Protein AF-A0A429MK61-F1 (afdb_monomer_lite)

pLDDT: mean 91.6, std 8.86, range [46.03, 98.12]

Sequence (83 aa):
NMQSVEKAFQTLIQIVDLGVTSLVREPKKRLKFNLVVDKTLNGVINMTTHLGYKRLEKLGTQVDQTTATHYINHFLAFMHQAA

Organism: Acinetobacter baumannii (NCBI:txid470)

Structure (mmCIF, N/CA/C/O backbone):
data_AF-A0A429MK61-F1
#
_entry.id   AF-A0A429MK61-F1
#
loop_
_atom_site.group_PDB
_atom_site.id
_atom_site.type_symbol
_atom_site.label_atom_id
_atom_site.label_alt_id
_atom_site.label_comp_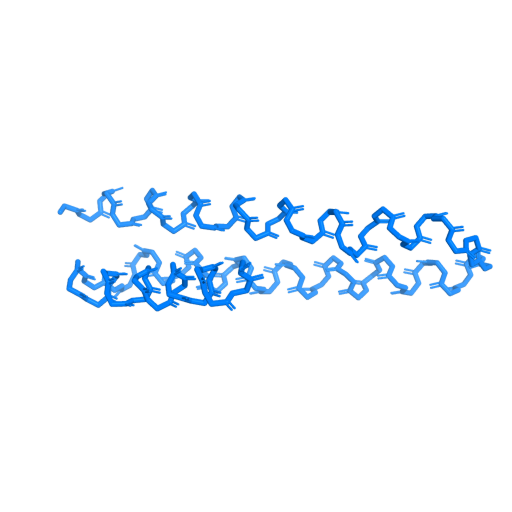id
_atom_site.label_asym_id
_atom_site.label_entity_id
_atom_site.label_seq_id
_atom_site.pdbx_PDB_ins_code
_atom_site.Cartn_x
_atom_site.Cartn_y
_atom_site.Cartn_z
_atom_site.occupancy
_atom_site.B_iso_or_equiv
_atom_site.auth_seq_id
_atom_site.auth_comp_id
_atom_site.auth_asym_id
_atom_site.auth_atom_id
_atom_site.pdbx_PDB_model_num
ATOM 1 N N . ASN A 1 1 ? -17.222 -1.441 18.357 1.00 66.69 1 ASN A N 1
ATOM 2 C CA . ASN A 1 1 ? -16.052 -1.812 19.199 1.00 66.69 1 ASN A CA 1
ATOM 3 C C . ASN A 1 1 ? -14.786 -1.322 18.492 1.00 66.69 1 ASN A C 1
ATOM 5 O O . ASN A 1 1 ? -14.655 -1.604 17.307 1.00 66.69 1 ASN A O 1
ATOM 9 N N . MET A 1 2 ? -13.903 -0.567 19.160 1.00 69.06 2 MET A N 1
ATOM 10 C CA . MET A 1 2 ? -12.739 0.111 18.543 1.00 69.06 2 MET A CA 1
ATOM 11 C C . MET A 1 2 ? -11.788 -0.870 17.836 1.00 69.06 2 MET A C 1
ATOM 13 O O . MET A 1 2 ? -11.375 -0.641 16.705 1.00 69.06 2 MET A O 1
ATOM 17 N N . GLN A 1 3 ? -11.564 -2.043 18.436 1.00 78.75 3 GLN A N 1
ATOM 18 C CA . GLN A 1 3 ? -10.751 -3.112 17.841 1.00 78.75 3 GLN A CA 1
ATOM 19 C C . GLN A 1 3 ? -11.314 -3.639 16.509 1.00 78.75 3 GLN A C 1
ATOM 21 O O . GLN A 1 3 ? -10.573 -4.150 15.673 1.00 78.75 3 GLN A O 1
ATOM 26 N N . SER A 1 4 ? -12.631 -3.552 16.300 1.00 84.06 4 SER A N 1
ATOM 27 C CA . SER A 1 4 ? -13.264 -3.962 15.041 1.00 84.06 4 SER A CA 1
ATOM 28 C C . SER A 1 4 ? -13.007 -2.949 13.924 1.00 84.06 4 SER A C 1
ATOM 30 O O . SER A 1 4 ? -12.875 -3.350 12.772 1.00 84.06 4 SER A O 1
ATOM 32 N N . VAL A 1 5 ? -12.908 -1.659 14.263 1.00 88.94 5 VAL A N 1
ATOM 33 C CA . VAL A 1 5 ? -12.605 -0.583 13.308 1.00 88.94 5 VAL A CA 1
ATOM 34 C C . VAL A 1 5 ? -11.155 -0.687 12.844 1.00 88.94 5 VAL A C 1
ATOM 36 O O . VAL A 1 5 ? -10.906 -0.739 11.642 1.00 88.94 5 VAL A O 1
ATOM 39 N N . GLU A 1 6 ? -10.210 -0.827 13.774 1.00 91.81 6 GLU A N 1
ATOM 40 C CA . GLU A 1 6 ? -8.790 -1.019 13.456 1.00 91.81 6 GLU A CA 1
ATOM 41 C C . GLU A 1 6 ? -8.569 -2.212 12.516 1.00 91.81 6 GLU A C 1
ATOM 43 O O . GLU A 1 6 ? -7.915 -2.080 11.480 1.00 91.81 6 GLU A O 1
ATOM 48 N N . LYS A 1 7 ? -9.180 -3.364 12.828 1.00 92.00 7 LYS A N 1
ATOM 49 C CA . LYS A 1 7 ? -9.111 -4.560 11.974 1.00 92.00 7 LYS A CA 1
ATOM 50 C C . LYS A 1 7 ? -9.691 -4.318 10.583 1.00 92.00 7 LYS A C 1
ATOM 52 O O . LYS A 1 7 ? -9.105 -4.769 9.604 1.00 92.00 7 LYS A O 1
ATOM 57 N N . ALA A 1 8 ? -10.801 -3.589 10.472 1.00 91.56 8 ALA A N 1
ATOM 58 C CA . ALA A 1 8 ? -11.402 -3.286 9.176 1.00 91.56 8 ALA A CA 1
ATOM 59 C C . ALA A 1 8 ? -10.470 -2.431 8.299 1.00 91.56 8 ALA A C 1
ATOM 61 O O . ALA A 1 8 ? -10.301 -2.717 7.114 1.00 91.56 8 ALA A O 1
ATOM 62 N N . PHE A 1 9 ? -9.802 -1.430 8.882 1.00 94.25 9 PHE A N 1
ATOM 63 C CA . PHE A 1 9 ? -8.807 -0.624 8.169 1.00 94.25 9 PHE A CA 1
ATOM 64 C C . PHE A 1 9 ? -7.541 -1.418 7.815 1.00 94.25 9 PHE A C 1
ATOM 66 O O . PHE A 1 9 ? -6.992 -1.222 6.732 1.00 94.25 9 PHE A O 1
ATOM 73 N N . GLN A 1 10 ? -7.105 -2.358 8.657 1.00 95.00 10 GLN A N 1
ATOM 74 C CA . GLN A 1 10 ? -6.021 -3.285 8.305 1.00 95.00 10 GLN A CA 1
ATOM 75 C C . GLN A 1 10 ? -6.387 -4.157 7.099 1.00 95.00 10 GLN A C 1
ATOM 77 O O . GLN A 1 10 ? -5.589 -4.294 6.172 1.00 95.00 10 GLN A O 1
ATOM 82 N N . THR A 1 11 ? -7.607 -4.700 7.064 1.00 94.50 11 THR A N 1
ATOM 83 C CA . THR A 1 11 ? -8.104 -5.444 5.899 1.00 94.50 11 THR A CA 1
ATOM 84 C C . THR A 1 11 ? -8.169 -4.555 4.657 1.00 94.50 11 THR A C 1
ATOM 86 O O . THR A 1 11 ? -7.748 -4.974 3.582 1.00 94.50 11 THR A O 1
ATOM 89 N N . LEU A 1 12 ? -8.620 -3.305 4.791 1.00 93.50 12 LEU A N 1
ATOM 90 C CA . LEU A 1 12 ? -8.631 -2.348 3.685 1.00 93.50 12 LEU A CA 1
ATOM 91 C C . LEU A 1 12 ? -7.222 -2.100 3.121 1.00 93.50 12 LEU A C 1
ATOM 93 O O . LEU A 1 12 ? -7.042 -2.102 1.906 1.00 93.50 12 LEU A O 1
ATOM 97 N N . ILE A 1 13 ? -6.212 -1.944 3.982 1.00 95.56 13 ILE A N 1
ATOM 98 C CA . ILE A 1 13 ? -4.810 -1.802 3.559 1.00 95.56 13 ILE A CA 1
ATOM 99 C C . ILE A 1 13 ? -4.353 -3.023 2.755 1.00 95.56 13 ILE A C 1
ATOM 101 O O . ILE A 1 13 ? -3.728 -2.857 1.709 1.00 95.56 13 ILE A O 1
ATOM 105 N N . GLN A 1 14 ? -4.694 -4.236 3.198 1.00 96.25 14 GLN A N 1
ATOM 106 C CA . GLN A 1 14 ? -4.357 -5.465 2.472 1.00 96.25 14 GLN A CA 1
ATOM 107 C C . GLN A 1 14 ? -5.000 -5.500 1.080 1.00 96.25 14 GLN A C 1
ATOM 109 O O . GLN A 1 14 ? -4.329 -5.828 0.104 1.00 96.25 14 GLN A O 1
ATOM 114 N N . ILE A 1 15 ? -6.273 -5.109 0.966 1.00 93.88 15 ILE A N 1
ATOM 115 C CA . ILE A 1 15 ? -6.977 -5.036 -0.324 1.00 93.88 15 ILE A CA 1
ATOM 116 C C . ILE A 1 15 ? -6.293 -4.027 -1.254 1.00 93.88 15 ILE A C 1
ATOM 118 O O . ILE A 1 15 ? -6.036 -4.329 -2.421 1.00 93.88 15 ILE A O 1
ATOM 122 N N . VAL A 1 16 ? -5.952 -2.843 -0.741 1.00 93.50 16 VAL A N 1
ATOM 123 C CA . VAL A 1 16 ? -5.234 -1.829 -1.524 1.00 93.50 16 VAL A CA 1
ATOM 124 C C . VAL A 1 16 ? -3.862 -2.349 -1.964 1.00 93.50 16 VAL A C 1
ATOM 126 O O . VAL A 1 16 ? -3.492 -2.156 -3.122 1.00 93.50 16 VAL A O 1
ATOM 129 N N . ASP A 1 17 ? -3.122 -3.056 -1.106 1.00 96.56 17 ASP A N 1
ATOM 130 C CA . ASP A 1 17 ? -1.802 -3.597 -1.456 1.00 96.56 17 ASP A CA 1
ATOM 131 C C . ASP A 1 17 ? -1.858 -4.709 -2.517 1.00 96.56 17 ASP A C 1
ATOM 133 O O . ASP A 1 17 ? -0.976 -4.782 -3.382 1.00 96.56 17 ASP A O 1
ATOM 137 N N . LEU A 1 18 ? -2.925 -5.517 -2.533 1.00 96.44 18 LEU A N 1
ATOM 138 C CA . LEU A 1 18 ? -3.199 -6.453 -3.631 1.00 96.44 18 LEU A CA 1
ATOM 139 C C . LEU A 1 18 ? -3.383 -5.708 -4.961 1.00 96.44 18 LEU A C 1
ATOM 141 O O . LEU A 1 18 ? -2.806 -6.102 -5.981 1.00 96.44 18 LEU A O 1
ATOM 145 N N . GLY A 1 19 ? -4.131 -4.601 -4.941 1.00 94.00 19 GLY A N 1
ATOM 146 C CA . GLY A 1 19 ? -4.307 -3.718 -6.094 1.00 94.00 19 GLY A CA 1
ATOM 147 C C . GLY A 1 19 ? -2.985 -3.109 -6.564 1.00 94.00 19 GLY A C 1
ATOM 148 O O . GLY A 1 19 ? -2.639 -3.216 -7.737 1.00 94.00 19 GLY A O 1
ATOM 149 N N . VAL A 1 20 ? -2.188 -2.551 -5.651 1.00 96.62 20 VAL A N 1
ATOM 150 C CA . VAL A 1 20 ? -0.856 -1.997 -5.957 1.00 96.62 20 VAL A CA 1
ATOM 151 C C . VAL A 1 20 ? 0.060 -3.056 -6.567 1.00 96.62 20 VAL A C 1
ATOM 153 O O . VAL A 1 20 ? 0.778 -2.789 -7.534 1.00 96.62 20 VAL A O 1
ATOM 156 N N . THR A 1 21 ? 0.050 -4.272 -6.029 1.00 97.38 21 THR A N 1
ATOM 157 C CA . THR A 1 21 ? 0.862 -5.365 -6.567 1.00 97.38 21 THR A CA 1
ATOM 158 C C . THR A 1 21 ? 0.461 -5.683 -8.003 1.00 97.38 21 THR A C 1
ATOM 160 O O . THR A 1 21 ? 1.312 -5.672 -8.894 1.00 97.38 21 THR A O 1
ATOM 163 N N . SER A 1 22 ? -0.835 -5.884 -8.231 1.00 96.81 22 SER A N 1
ATOM 164 C CA . SER A 1 22 ? -1.379 -6.329 -9.517 1.00 96.81 22 SER A CA 1
ATOM 165 C C . SER A 1 22 ? -1.326 -5.249 -10.600 1.00 96.81 22 SER A C 1
ATOM 167 O O . SER A 1 22 ? -1.087 -5.560 -11.762 1.00 96.81 22 SER A O 1
ATOM 169 N N . LEU A 1 23 ? -1.522 -3.981 -10.228 1.00 96.06 23 LEU A N 1
ATOM 170 C CA . LEU A 1 23 ? -1.670 -2.863 -11.166 1.00 96.06 23 LEU A CA 1
ATOM 171 C C . LEU A 1 23 ? -0.412 -2.007 -11.316 1.00 96.06 23 LEU A C 1
ATOM 173 O O . LEU A 1 23 ? -0.287 -1.278 -12.296 1.00 96.06 23 LEU A O 1
ATOM 177 N N . VAL A 1 24 ? 0.527 -2.080 -10.370 1.00 96.75 24 VAL A N 1
ATOM 178 C CA . VAL A 1 24 ? 1.721 -1.222 -10.376 1.00 96.75 24 VAL A CA 1
ATOM 179 C C . VAL A 1 24 ? 2.997 -2.052 -10.377 1.00 96.75 24 VAL A C 1
ATOM 181 O O . VAL A 1 24 ? 3.801 -1.942 -11.303 1.00 96.75 24 VAL A O 1
ATOM 184 N N . ARG A 1 25 ? 3.196 -2.908 -9.366 1.00 96.94 25 ARG A N 1
ATOM 185 C CA . ARG A 1 25 ? 4.468 -3.634 -9.194 1.00 96.94 25 ARG A CA 1
ATOM 186 C C . ARG A 1 25 ? 4.694 -4.656 -10.308 1.00 96.94 25 ARG A C 1
ATOM 188 O O . ARG A 1 25 ? 5.778 -4.680 -10.891 1.00 96.94 25 ARG A O 1
ATOM 195 N N . GLU A 1 26 ? 3.689 -5.470 -10.622 1.00 96.94 26 GLU A N 1
ATOM 196 C CA . GLU A 1 26 ? 3.787 -6.495 -11.668 1.00 96.94 26 GLU A CA 1
ATOM 197 C C . GLU A 1 26 ? 3.897 -5.901 -13.084 1.00 96.94 26 GLU A C 1
ATOM 199 O O . GLU A 1 26 ? 4.817 -6.287 -13.812 1.00 96.94 26 GLU A O 1
ATOM 204 N N . PRO A 1 27 ? 3.075 -4.914 -13.491 1.00 96.19 27 PRO A N 1
ATOM 205 C CA . PRO A 1 27 ? 3.255 -4.245 -14.776 1.00 96.19 27 PRO A CA 1
ATOM 206 C C . PRO A 1 27 ? 4.629 -3.586 -14.913 1.00 96.19 27 PRO A C 1
ATOM 208 O O . PRO A 1 27 ? 5.301 -3.798 -15.920 1.00 96.19 27 PRO A O 1
ATOM 211 N N . LYS A 1 28 ? 5.119 -2.889 -13.876 1.00 96.00 28 LYS A N 1
ATOM 212 C CA . LYS A 1 28 ? 6.470 -2.302 -13.876 1.00 96.00 28 LYS A CA 1
ATOM 213 C C . LYS A 1 28 ? 7.553 -3.342 -14.177 1.00 96.00 28 LYS A C 1
ATOM 215 O O . LYS A 1 28 ? 8.425 -3.077 -15.001 1.00 96.00 28 LYS A O 1
ATOM 220 N N . LYS A 1 29 ? 7.498 -4.531 -13.557 1.00 94.44 29 LYS A N 1
ATOM 221 C CA . LYS A 1 29 ? 8.461 -5.620 -13.826 1.00 94.44 29 LYS A CA 1
ATOM 222 C C . LYS A 1 29 ? 8.467 -6.035 -15.301 1.00 94.44 29 LYS A C 1
ATOM 224 O O . LYS A 1 29 ? 9.523 -6.341 -15.848 1.00 94.44 29 LYS A O 1
ATOM 229 N N . ARG A 1 30 ? 7.303 -6.025 -15.956 1.00 95.44 30 ARG A N 1
ATOM 230 C CA . ARG A 1 30 ? 7.152 -6.412 -17.370 1.00 95.44 30 ARG A CA 1
ATOM 231 C C . ARG A 1 30 ? 7.679 -5.356 -18.343 1.00 95.44 30 ARG A C 1
ATOM 233 O O . ARG A 1 30 ? 8.065 -5.719 -19.449 1.00 95.44 30 ARG A O 1
ATOM 240 N N . LEU A 1 31 ? 7.742 -4.089 -17.929 1.00 94.69 31 LEU A N 1
ATOM 241 C CA . LEU A 1 31 ? 8.204 -2.971 -18.762 1.00 94.69 31 LEU A CA 1
ATOM 242 C C . LEU A 1 31 ? 9.729 -2.927 -18.964 1.00 94.69 31 LEU A C 1
ATOM 244 O O . LEU A 1 31 ? 10.190 -2.215 -19.850 1.00 94.69 31 LEU A O 1
ATOM 248 N N . LYS A 1 32 ? 10.507 -3.703 -18.192 1.00 91.94 32 LYS A N 1
ATOM 249 C CA . LYS A 1 32 ? 11.970 -3.852 -18.348 1.00 91.94 32 LYS A CA 1
ATOM 250 C C . LYS A 1 32 ? 12.721 -2.511 -18.422 1.00 91.94 32 LYS A C 1
ATOM 252 O O . LYS A 1 32 ? 13.541 -2.287 -19.311 1.00 91.94 32 LYS A O 1
ATOM 257 N N . PHE A 1 33 ? 12.440 -1.614 -17.480 1.00 95.38 33 PHE A N 1
ATOM 258 C CA . PHE A 1 33 ? 13.150 -0.341 -17.375 1.00 95.38 33 PHE A CA 1
ATOM 259 C C . PHE A 1 33 ? 14.654 -0.531 -17.143 1.00 95.38 33 PHE A C 1
ATOM 261 O O . PHE A 1 33 ? 15.097 -1.527 -16.569 1.00 95.38 33 PHE A O 1
ATOM 268 N N . ASN A 1 34 ? 15.446 0.465 -17.545 1.00 97.19 34 ASN A N 1
ATOM 269 C CA . ASN A 1 34 ? 16.852 0.516 -17.155 1.00 97.19 34 ASN A CA 1
ATOM 270 C C . ASN A 1 34 ? 16.992 0.667 -15.628 1.00 97.19 34 ASN A C 1
ATOM 272 O O . ASN A 1 34 ? 16.065 1.105 -14.945 1.00 97.19 34 ASN A O 1
ATOM 276 N N . LEU A 1 35 ? 18.179 0.349 -15.106 1.00 95.94 35 LEU A N 1
ATOM 277 C CA . LEU A 1 35 ? 18.458 0.311 -13.668 1.00 95.94 35 LEU A CA 1
ATOM 278 C C . LEU A 1 35 ? 18.067 1.600 -12.926 1.00 95.94 35 LEU A C 1
ATOM 280 O O . LEU A 1 35 ? 17.515 1.536 -11.828 1.00 95.94 35 LEU A O 1
ATOM 284 N N . VAL A 1 36 ? 18.353 2.768 -13.510 1.00 97.69 36 VAL A N 1
ATOM 285 C CA . VAL A 1 36 ? 18.089 4.068 -12.875 1.00 97.69 36 VAL A CA 1
ATOM 286 C C . VAL A 1 36 ? 16.588 4.311 -12.767 1.00 97.69 36 VAL A C 1
ATOM 288 O O . VAL A 1 36 ? 16.088 4.635 -11.691 1.00 97.69 36 VAL A O 1
ATOM 291 N N . VAL A 1 37 ? 15.859 4.111 -13.865 1.00 97.00 37 VAL A N 1
ATOM 292 C CA . VAL A 1 37 ? 14.403 4.289 -13.897 1.00 97.00 37 VAL A CA 1
ATOM 293 C C . VAL A 1 37 ? 13.715 3.270 -12.990 1.00 97.00 37 VAL A C 1
ATOM 295 O O . VAL A 1 37 ? 12.828 3.640 -12.222 1.00 97.00 37 VAL A O 1
ATOM 298 N N . ASP A 1 38 ? 14.163 2.012 -13.005 1.00 97.06 38 ASP A N 1
ATOM 299 C CA . ASP A 1 38 ? 13.606 0.961 -12.154 1.00 97.06 38 ASP A CA 1
ATOM 300 C C . ASP A 1 38 ? 13.749 1.297 -10.664 1.00 97.06 38 ASP A C 1
ATOM 302 O O . ASP A 1 38 ? 12.775 1.230 -9.909 1.00 97.06 38 ASP A O 1
ATOM 306 N N . LYS A 1 39 ? 14.944 1.736 -10.245 1.00 96.88 39 LYS A N 1
ATOM 307 C CA . LYS A 1 39 ? 15.227 2.113 -8.855 1.00 96.88 39 LYS A CA 1
ATOM 308 C C . LYS A 1 39 ? 14.402 3.318 -8.408 1.00 96.88 39 LYS A C 1
ATOM 310 O O . LYS A 1 39 ? 13.864 3.299 -7.301 1.00 96.88 39 LYS A O 1
ATOM 315 N N . THR A 1 40 ? 14.269 4.332 -9.261 1.00 98.00 40 THR A N 1
ATOM 316 C CA . THR A 1 40 ? 13.441 5.510 -8.970 1.00 98.00 40 THR A CA 1
ATOM 317 C C . THR A 1 40 ? 11.974 5.124 -8.805 1.00 98.00 40 THR A C 1
ATOM 319 O O . THR A 1 40 ? 11.353 5.506 -7.814 1.00 98.00 40 THR A O 1
ATOM 322 N N . LEU A 1 41 ? 11.430 4.299 -9.707 1.00 97.50 41 LEU A N 1
ATOM 323 C CA . LEU A 1 41 ? 10.053 3.814 -9.601 1.00 97.50 41 LEU A CA 1
ATOM 324 C C . LEU A 1 41 ? 9.835 2.975 -8.340 1.00 97.50 41 LEU A C 1
ATOM 326 O O . LEU A 1 41 ? 8.831 3.166 -7.661 1.00 97.50 41 LEU A O 1
ATOM 330 N N . ASN A 1 42 ? 10.779 2.104 -7.971 1.00 96.94 42 ASN A N 1
ATOM 331 C CA . ASN A 1 42 ? 10.699 1.352 -6.714 1.00 96.94 42 ASN A CA 1
ATOM 332 C C . ASN A 1 42 ? 10.649 2.290 -5.501 1.00 96.94 42 ASN A C 1
ATOM 334 O O . ASN A 1 42 ? 9.845 2.080 -4.594 1.00 96.94 42 ASN A O 1
ATOM 338 N N . GLY A 1 43 ? 11.482 3.335 -5.494 1.00 98.06 43 GLY A N 1
ATOM 339 C CA . GLY A 1 43 ? 11.495 4.339 -4.432 1.00 98.06 43 GLY A CA 1
ATOM 340 C C . GLY A 1 43 ? 10.154 5.059 -4.298 1.00 98.06 43 GLY A C 1
ATOM 341 O O . GLY A 1 43 ? 9.598 5.114 -3.201 1.00 98.06 43 GLY A O 1
ATOM 342 N N . VAL A 1 44 ? 9.605 5.546 -5.414 1.00 98.12 44 VAL A N 1
ATOM 343 C CA . VAL A 1 44 ? 8.308 6.240 -5.436 1.00 98.12 44 VAL A CA 1
ATOM 344 C C . VAL A 1 44 ? 7.179 5.311 -4.999 1.00 98.12 44 VAL A C 1
ATOM 346 O O . VAL A 1 44 ? 6.409 5.683 -4.119 1.00 98.12 44 VAL A O 1
ATOM 349 N N . ILE A 1 45 ? 7.106 4.092 -5.546 1.00 97.88 45 ILE A N 1
ATOM 350 C CA . ILE A 1 45 ? 6.079 3.110 -5.167 1.00 97.88 45 ILE A CA 1
ATOM 351 C C . ILE A 1 45 ? 6.133 2.862 -3.661 1.00 97.88 45 ILE A C 1
ATOM 353 O O . ILE A 1 45 ? 5.117 3.021 -2.994 1.00 97.88 45 ILE A O 1
ATOM 357 N N . ASN A 1 46 ? 7.312 2.553 -3.114 1.00 97.62 46 ASN A N 1
ATOM 358 C CA . ASN A 1 46 ? 7.469 2.269 -1.688 1.00 97.62 46 ASN A CA 1
ATOM 359 C C . ASN A 1 46 ? 7.082 3.467 -0.811 1.00 97.62 46 ASN A C 1
ATOM 361 O O . ASN A 1 46 ? 6.386 3.298 0.191 1.00 97.62 46 ASN A O 1
ATOM 365 N N . MET A 1 47 ? 7.509 4.675 -1.185 1.00 98.06 47 MET A N 1
ATOM 366 C CA . MET A 1 47 ? 7.208 5.894 -0.436 1.00 98.06 47 MET A CA 1
ATOM 367 C C . MET A 1 47 ? 5.706 6.191 -0.432 1.00 98.06 47 MET A C 1
ATOM 369 O O . MET A 1 47 ? 5.122 6.423 0.629 1.00 98.06 47 MET A O 1
ATOM 373 N N . THR A 1 48 ? 5.067 6.153 -1.602 1.00 97.62 48 THR A N 1
ATOM 374 C CA . THR A 1 48 ? 3.642 6.463 -1.745 1.00 97.62 48 THR A CA 1
ATOM 375 C C . THR A 1 48 ? 2.771 5.411 -1.066 1.00 97.62 48 THR A C 1
ATOM 377 O O . THR A 1 48 ? 1.840 5.779 -0.348 1.00 97.62 48 THR A O 1
ATOM 380 N N . THR A 1 49 ? 3.091 4.118 -1.205 1.00 97.62 49 THR A N 1
ATOM 381 C CA . THR A 1 49 ? 2.337 3.050 -0.531 1.00 97.62 49 THR A CA 1
ATOM 382 C C . THR A 1 49 ? 2.485 3.145 0.979 1.00 97.62 49 THR A C 1
ATOM 384 O O . THR A 1 49 ? 1.487 3.106 1.689 1.00 97.62 49 THR A O 1
ATOM 387 N N . HIS A 1 50 ? 3.704 3.363 1.485 1.00 97.19 50 HIS A N 1
ATOM 388 C CA . HIS A 1 50 ? 3.934 3.501 2.922 1.00 97.19 50 HIS A CA 1
ATOM 389 C C . HIS A 1 50 ? 3.158 4.685 3.513 1.00 97.19 50 HIS A C 1
ATOM 391 O O . HIS A 1 50 ? 2.509 4.548 4.550 1.00 97.19 50 HIS A O 1
ATOM 397 N N . LEU A 1 51 ? 3.180 5.843 2.841 1.00 97.69 51 LEU A N 1
ATOM 398 C CA . LEU A 1 51 ? 2.431 7.018 3.285 1.00 97.69 51 LEU A CA 1
ATOM 399 C C . LEU A 1 51 ? 0.917 6.765 3.278 1.00 97.69 51 LEU A C 1
ATOM 401 O O . LEU A 1 51 ? 0.232 7.157 4.224 1.00 97.69 51 LEU A O 1
ATOM 405 N N . GLY A 1 52 ? 0.403 6.111 2.234 1.00 95.88 52 GLY 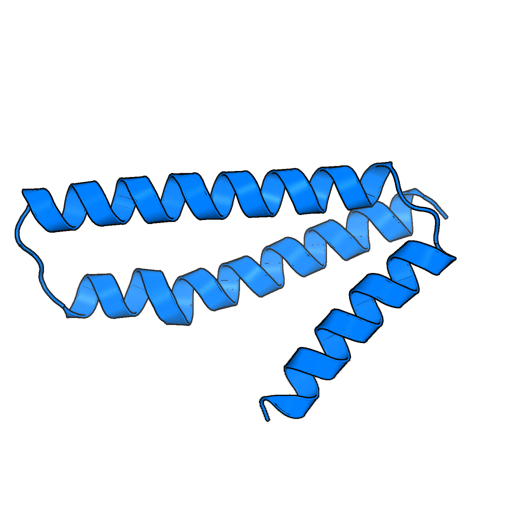A N 1
ATOM 406 C CA . GLY A 1 52 ? -1.005 5.728 2.133 1.00 95.88 52 GLY A CA 1
ATOM 407 C C . GLY A 1 52 ? -1.428 4.787 3.260 1.00 95.88 52 GLY A C 1
ATOM 408 O O . GLY A 1 52 ? -2.394 5.072 3.966 1.00 95.88 52 GLY A O 1
ATOM 409 N N . TYR A 1 53 ? -0.664 3.718 3.492 1.00 96.81 53 TYR A N 1
ATOM 410 C CA . TYR A 1 53 ? -0.979 2.711 4.511 1.00 96.81 53 TYR A CA 1
ATOM 411 C C . TYR A 1 53 ? -0.939 3.311 5.911 1.00 96.81 53 TYR A C 1
ATOM 413 O O . TYR A 1 53 ? -1.901 3.178 6.658 1.00 96.81 53 TYR A O 1
ATOM 421 N N . LYS A 1 54 ? 0.090 4.104 6.222 1.00 96.50 54 LYS A N 1
ATOM 422 C CA . LYS A 1 54 ? 0.205 4.787 7.515 1.00 96.50 54 LYS A CA 1
ATOM 423 C C . LYS A 1 54 ? -0.957 5.744 7.793 1.00 96.50 54 LYS A C 1
ATOM 425 O O . LYS A 1 54 ? -1.341 5.940 8.944 1.00 96.50 54 LYS A O 1
ATOM 430 N N . ARG A 1 55 ? -1.515 6.384 6.757 1.00 94.38 55 ARG A N 1
ATOM 431 C CA . ARG A 1 55 ? -2.709 7.234 6.901 1.00 94.38 55 ARG A CA 1
ATOM 432 C C . ARG A 1 55 ? -3.953 6.399 7.204 1.00 94.38 55 ARG A C 1
ATOM 434 O O . ARG A 1 55 ? -4.706 6.778 8.093 1.00 94.38 55 ARG A O 1
ATOM 441 N N . LEU A 1 56 ? -4.136 5.268 6.524 1.00 93.62 56 LEU A N 1
ATOM 442 C CA . LEU A 1 56 ? -5.249 4.348 6.780 1.00 93.62 56 LEU A CA 1
ATOM 443 C C . LEU A 1 56 ? -5.167 3.712 8.176 1.00 93.62 56 LEU A C 1
ATOM 445 O O . LEU A 1 56 ? -6.179 3.640 8.866 1.00 93.62 56 LEU A O 1
ATOM 449 N N . GLU A 1 57 ? -3.970 3.336 8.635 1.00 94.12 57 GLU A N 1
ATOM 450 C CA . GLU A 1 57 ? -3.753 2.832 10.000 1.00 94.12 57 GLU A CA 1
ATOM 451 C C . GLU A 1 57 ? -4.160 3.867 11.051 1.00 94.12 57 GLU A C 1
ATOM 453 O O . 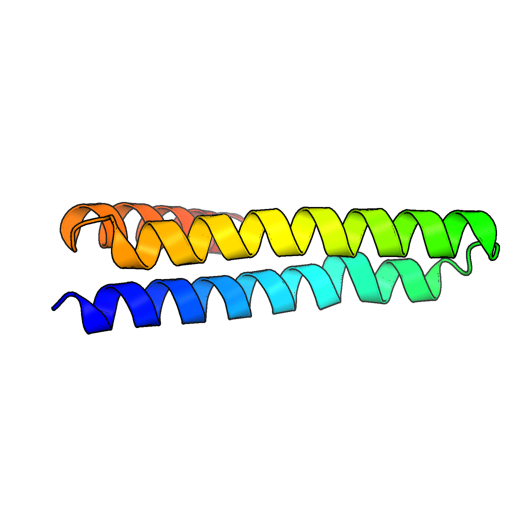GLU A 1 57 ? -4.857 3.540 12.009 1.00 94.12 57 GLU A O 1
ATOM 458 N N . LYS A 1 58 ? -3.769 5.134 10.855 1.00 93.69 58 LYS A N 1
ATOM 459 C CA . LYS A 1 58 ? -4.168 6.229 11.748 1.00 93.69 58 LYS A CA 1
ATOM 460 C C . LYS A 1 58 ? -5.675 6.446 11.768 1.00 93.69 58 LYS A C 1
ATOM 462 O O . LYS A 1 58 ? -6.218 6.705 12.833 1.00 93.69 58 LYS A O 1
ATOM 467 N N . LEU A 1 59 ? -6.354 6.337 10.625 1.00 90.81 59 LEU A N 1
ATOM 468 C CA . LEU A 1 59 ? -7.814 6.435 10.601 1.00 90.81 59 LEU A CA 1
ATOM 469 C C . LEU A 1 59 ? -8.448 5.328 11.445 1.00 90.81 59 LEU A C 1
ATOM 471 O O . LEU A 1 59 ? -9.334 5.624 12.237 1.00 90.81 59 LEU A O 1
ATOM 475 N N . GLY A 1 60 ? -7.933 4.098 11.365 1.00 89.25 60 GLY A N 1
ATOM 476 C CA . GLY A 1 60 ? -8.429 2.969 12.154 1.00 89.25 60 GLY A CA 1
ATOM 477 C C . GLY A 1 60 ? -8.413 3.184 13.671 1.00 89.25 60 GLY A C 1
ATOM 478 O O . GLY A 1 60 ? -9.254 2.608 14.354 1.00 89.25 60 GLY A O 1
ATOM 479 N N . THR A 1 61 ? -7.513 4.026 14.190 1.00 90.31 61 THR A N 1
ATOM 480 C CA . THR A 1 61 ? -7.391 4.318 15.631 1.00 90.31 61 THR A CA 1
ATOM 481 C C . THR A 1 61 ? -8.050 5.632 16.060 1.00 90.31 61 THR A C 1
ATOM 483 O O . THR A 1 61 ? -8.197 5.880 17.255 1.00 90.31 61 THR A O 1
ATOM 486 N N . GLN A 1 62 ? -8.424 6.495 15.109 1.00 91.06 62 GLN A N 1
ATOM 487 C CA . GLN A 1 62 ? -8.891 7.861 15.384 1.00 91.06 62 GLN A CA 1
ATOM 488 C C . GLN A 1 62 ? -10.371 8.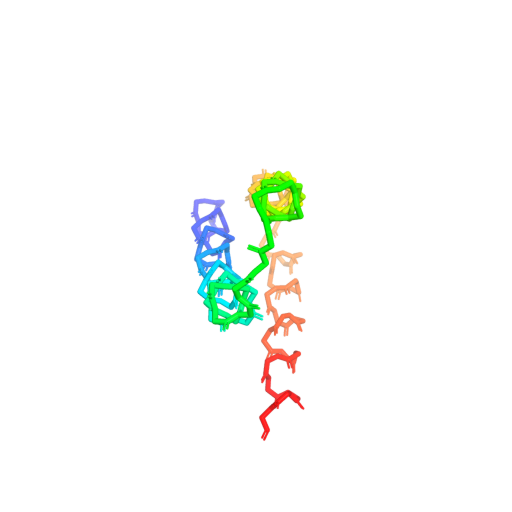089 15.083 1.00 91.06 62 GLN A C 1
ATOM 490 O O . GLN A 1 62 ? -10.944 9.050 15.593 1.00 91.06 62 GLN A O 1
ATOM 495 N N . VAL A 1 63 ? -10.988 7.255 14.243 1.00 90.19 63 VAL A N 1
ATOM 496 C CA . VAL A 1 63 ? -12.380 7.448 13.821 1.00 90.19 63 VAL A CA 1
ATOM 497 C C . VAL A 1 63 ? -13.334 6.563 14.615 1.00 90.19 63 VAL A C 1
ATOM 499 O O . VAL A 1 63 ? -13.017 5.425 14.964 1.00 90.19 63 VAL A O 1
ATOM 502 N N . ASP A 1 64 ? -14.535 7.076 14.878 1.00 89.81 64 ASP A N 1
ATOM 503 C CA . ASP A 1 64 ? -15.603 6.269 15.459 1.00 89.81 64 ASP A CA 1
ATOM 504 C C . ASP A 1 64 ? -16.170 5.254 14.449 1.00 89.81 64 ASP A C 1
ATOM 506 O O . ASP A 1 64 ? -15.877 5.266 13.250 1.00 89.81 64 ASP A O 1
ATOM 510 N N . GLN A 1 65 ? -17.017 4.352 14.943 1.00 88.12 65 GLN A N 1
ATOM 511 C CA . GLN A 1 65 ? -17.605 3.289 14.132 1.00 88.12 65 GLN A CA 1
ATOM 512 C C . GLN A 1 65 ? -18.501 3.816 12.996 1.00 88.12 65 GLN A C 1
ATOM 514 O O . GLN A 1 65 ? -18.528 3.220 11.917 1.00 88.12 65 GLN A O 1
ATOM 519 N N . THR A 1 66 ? -19.220 4.918 13.209 1.00 90.81 66 THR A N 1
ATOM 520 C CA . THR A 1 66 ? -20.114 5.513 12.203 1.00 90.81 66 THR A CA 1
ATOM 521 C C . THR A 1 66 ? -19.300 6.069 11.037 1.00 90.81 66 THR A C 1
ATOM 523 O O . THR A 1 66 ? -19.562 5.767 9.873 1.00 90.81 66 THR A O 1
ATOM 526 N N . THR A 1 67 ? -18.246 6.809 11.362 1.00 91.56 67 THR A N 1
ATOM 527 C CA . THR A 1 67 ? -17.303 7.401 10.418 1.00 91.56 67 THR A CA 1
ATOM 528 C C . THR A 1 67 ? -16.522 6.318 9.674 1.00 91.56 67 THR A C 1
ATOM 530 O O . THR A 1 67 ? -16.414 6.368 8.449 1.00 91.56 67 THR A O 1
ATOM 533 N N . ALA A 1 68 ? -16.046 5.286 10.381 1.00 90.12 68 ALA A N 1
ATOM 534 C CA . ALA A 1 68 ? -15.406 4.119 9.772 1.00 90.12 68 ALA A CA 1
ATOM 535 C C . ALA A 1 68 ? -16.311 3.449 8.731 1.00 90.12 68 ALA A C 1
ATOM 537 O O . ALA A 1 68 ? -15.879 3.163 7.616 1.00 90.12 68 ALA A O 1
ATOM 538 N N . THR A 1 69 ? -17.580 3.236 9.087 1.00 90.06 69 THR A N 1
ATOM 539 C CA . THR A 1 69 ? -18.575 2.621 8.201 1.00 90.06 69 THR A CA 1
ATOM 540 C C . THR A 1 69 ? -18.778 3.460 6.944 1.00 90.06 69 THR A C 1
ATOM 542 O O . THR A 1 69 ? -18.837 2.909 5.848 1.00 90.06 69 THR A O 1
ATOM 545 N N . HIS A 1 70 ? -18.816 4.790 7.070 1.00 92.12 70 HIS A N 1
ATOM 546 C CA . HIS A 1 70 ? -18.927 5.681 5.918 1.00 92.12 70 HIS A CA 1
ATOM 547 C C . HIS A 1 70 ? -17.727 5.551 4.965 1.00 92.12 70 HIS A C 1
ATOM 549 O O . HIS A 1 70 ? -17.921 5.371 3.764 1.00 92.12 70 HIS A O 1
ATOM 555 N N . TYR A 1 71 ? -16.495 5.557 5.490 1.00 89.56 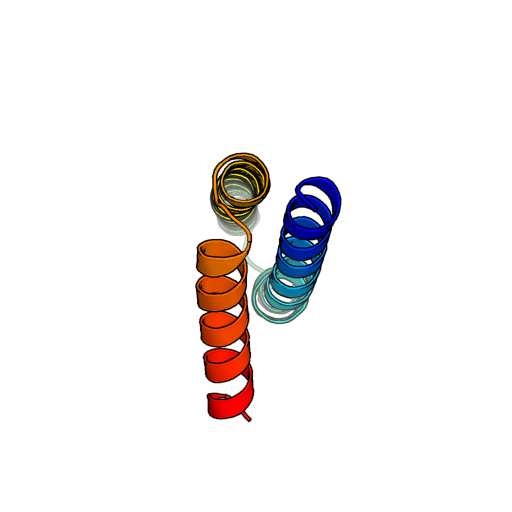71 TYR A N 1
ATOM 556 C CA . TYR A 1 71 ? -15.286 5.372 4.678 1.00 89.56 71 TYR A CA 1
ATOM 557 C C . TYR A 1 71 ? -15.247 4.012 3.974 1.00 89.56 71 TYR A C 1
ATOM 559 O O . TYR A 1 71 ? -14.949 3.942 2.780 1.00 89.56 71 TYR A O 1
ATOM 567 N N . ILE A 1 72 ? -15.569 2.934 4.693 1.00 88.88 72 ILE A N 1
ATOM 568 C CA . ILE A 1 72 ? -15.583 1.579 4.130 1.00 88.88 72 ILE A CA 1
ATOM 569 C C . ILE A 1 72 ? -16.658 1.471 3.047 1.00 88.88 72 ILE A C 1
ATOM 571 O O . ILE A 1 72 ? -16.372 0.978 1.959 1.00 88.88 72 ILE A O 1
ATOM 575 N N . ASN A 1 73 ? -17.865 1.985 3.292 1.00 91.12 73 ASN A N 1
ATOM 576 C CA . ASN A 1 73 ? -18.939 1.971 2.300 1.00 91.12 73 ASN A CA 1
ATOM 577 C 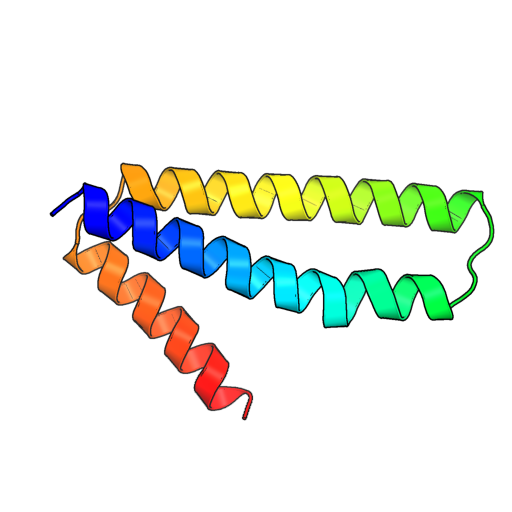C . ASN A 1 73 ? -18.581 2.786 1.056 1.00 91.12 73 ASN A C 1
ATOM 579 O O . ASN A 1 73 ? -18.871 2.349 -0.053 1.00 91.12 73 ASN A O 1
ATOM 583 N N . HIS A 1 74 ? -17.913 3.931 1.217 1.00 90.25 74 HIS A N 1
ATOM 584 C CA . HIS A 1 74 ? -17.426 4.716 0.086 1.00 90.25 74 HIS A CA 1
ATOM 585 C C . HIS A 1 74 ? -16.403 3.929 -0.748 1.00 90.25 74 HIS A C 1
ATOM 587 O O . HIS A 1 74 ? -16.473 3.918 -1.977 1.00 90.25 74 HIS A O 1
ATOM 593 N N . PHE A 1 75 ? -15.470 3.227 -0.097 1.00 87.44 75 PHE A N 1
ATOM 594 C CA . PHE A 1 75 ? -14.527 2.350 -0.791 1.00 87.44 75 PHE A CA 1
ATOM 595 C C . PHE A 1 75 ? -15.233 1.191 -1.511 1.00 87.44 75 PHE A C 1
ATOM 597 O O . PHE A 1 75 ? -14.935 0.908 -2.669 1.00 87.44 75 PHE A O 1
ATOM 604 N N . LEU A 1 76 ? -16.198 0.539 -0.860 1.00 88.62 76 LEU A N 1
ATOM 605 C CA . LEU A 1 76 ? -16.969 -0.542 -1.472 1.00 88.62 76 LEU A CA 1
ATOM 606 C C . LEU A 1 76 ? -17.789 -0.047 -2.667 1.00 88.62 76 LEU A C 1
ATOM 608 O O . LEU A 1 76 ? -17.816 -0.728 -3.687 1.00 88.62 76 LEU A O 1
ATOM 612 N N . ALA A 1 77 ? -18.408 1.132 -2.577 1.00 90.44 77 ALA A N 1
ATOM 613 C CA . ALA A 1 77 ? -19.130 1.740 -3.691 1.00 90.44 77 ALA A CA 1
ATOM 614 C C . ALA A 1 77 ? -18.203 2.000 -4.886 1.00 90.44 77 ALA A C 1
ATOM 616 O O . ALA A 1 77 ? -18.558 1.660 -6.010 1.00 90.44 77 ALA A O 1
ATOM 617 N N . PHE A 1 78 ? -16.991 2.512 -4.641 1.00 86.44 78 PHE A N 1
ATOM 618 C CA . PHE A 1 78 ? -15.965 2.652 -5.677 1.00 86.44 78 PHE A CA 1
ATOM 619 C C . PHE A 1 78 ? -15.628 1.306 -6.339 1.00 86.44 78 PHE A C 1
ATOM 621 O O . PHE A 1 78 ? -15.616 1.212 -7.564 1.00 86.44 78 PHE A O 1
ATOM 628 N N . MET A 1 79 ? -15.418 0.248 -5.548 1.00 84.25 79 MET A N 1
ATOM 629 C CA . MET A 1 79 ? -15.120 -1.090 -6.078 1.00 84.25 79 MET A CA 1
ATOM 630 C C . MET A 1 79 ? -16.276 -1.675 -6.903 1.00 84.25 79 MET A C 1
ATOM 632 O O . MET A 1 79 ? -16.024 -2.349 -7.895 1.00 84.25 79 MET A O 1
ATOM 636 N N . HIS A 1 80 ? -17.529 -1.409 -6.519 1.00 83.75 80 HIS A N 1
ATOM 637 C CA . HIS A 1 80 ? -18.712 -1.874 -7.254 1.00 83.75 80 HIS A CA 1
ATOM 638 C C . HIS A 1 80 ? -19.005 -1.050 -8.512 1.00 83.75 80 HIS A C 1
ATOM 640 O O . HIS A 1 80 ? -19.602 -1.576 -9.438 1.00 83.75 80 HIS A O 1
ATOM 646 N N . GLN A 1 81 ? -18.603 0.223 -8.562 1.00 68.75 81 GLN A N 1
ATOM 647 C CA . GLN A 1 81 ? -18.711 1.053 -9.770 1.00 68.75 81 GLN A CA 1
ATOM 648 C C . GLN A 1 81 ? -17.616 0.750 -10.802 1.00 68.75 81 GLN A C 1
ATOM 650 O O . GLN A 1 81 ? -17.764 1.105 -11.967 1.00 68.75 81 GLN A O 1
ATOM 655 N N . ALA A 1 82 ? -16.508 0.140 -10.376 1.00 56.50 82 ALA A N 1
ATOM 656 C CA . ALA A 1 82 ? -15.401 -0.254 -11.244 1.00 56.50 82 ALA A CA 1
ATOM 657 C C . ALA A 1 82 ? -15.583 -1.645 -11.892 1.00 56.50 82 ALA A C 1
ATOM 659 O O . ALA A 1 82 ? -14.726 -2.046 -12.683 1.00 56.50 82 ALA A O 1
ATOM 660 N N . ALA A 1 83 ? -16.654 -2.369 -11.539 1.00 46.03 83 ALA A N 1
ATOM 661 C CA . ALA A 1 83 ? -17.056 -3.661 -12.102 1.00 46.03 83 ALA A CA 1
ATOM 662 C C . ALA A 1 83 ? -18.149 -3.479 -13.164 1.00 46.03 83 ALA A C 1
ATOM 664 O O . ALA A 1 83 ? -18.103 -4.226 -14.166 1.00 46.03 83 ALA A O 1
#

Radius of gyration: 15.5 Å; chains: 1; bounding box: 39×14×38 Å

Secondary structure (DSSP, 8-state):
-HHHHHHHHHHHHHHHHHHHIIIIIHHHHHT---HHHHHHHHHHHHHHHHHHHHHHHHHHHHS-HHHHHHHHHHHHHHHHHT-

Foldseek 3Di:
DLVVLLVVLVVVLVVVVVVCCVPPVVVLVVVPDDPVVSVVSVVVSVVVSVVVSVVSNVCSNPDDPVVSVVVVVVVVVVVVVVD